Protein AF-A0A026WI91-F1 (afdb_monomer)

Solvent-accessible surface area (backbone atoms only — not comparable to full-atom values): 7519 Å² total; per-residue (Å²): 132,77,56,70,68,56,39,30,53,49,25,54,56,53,57,69,71,46,60,71,70,66,33,63,70,51,66,86,58,87,56,69,36,54,66,56,48,50,52,53,49,43,73,75,72,40,82,88,61,50,41,66,59,48,49,54,50,48,75,68,48,61,49,50,95,90,55,51,71,67,62,41,51,49,52,54,52,52,50,52,52,51,31,54,49,31,38,52,71,68,67,81,41,86,81,58,71,64,57,58,55,49,49,52,54,52,51,51,50,34,51,56,74,29,41,51,67,82,53,39,57,49,52,39,68,78,64,80,107

Organism: Ooceraea biroi (NCBI:txid2015173)

pLDDT: mean 82.82, std 10.54, range [48.12, 93.75]

Radius of gyration: 19.89 Å; Cα contacts (8 Å, |Δi|>4): 76; chains: 1; bounding box: 39×34×55 Å

Secondary structure (DSSP, 8-state):
---HHHHHHHHHHHHHH--THHHHHTTT---SSHHHHHHHHHHHHS----HHHHHHHHHT----TT--HHHHHHHHHHHHHHHHHHHHHTSTTSS-HHHHHHHHHHHHHHHHHTS-HHHHHHHHHHHT-

Mean predicted aligned error: 9.58 Å

Nearest PDB structures (foldseek):
  8rb3-assembly1_A  TM=6.195E-01  e=2.281E-02  Mus musculus
  8uyo-assembly1_1  TM=6.406E-01  e=5.146E-02  Homo sapiens
  4abn-assembly1_A  TM=3.161E-01  e=7.155E+00  Mus musculus

Sequence (129 aa):
MLPNEAESQFTKIVRTRVVGEARRTIQRQDFENIGQLTKYLKQIYGSSKNAYQLQGELGNIYQKGVEDVVTYANRVKVLGKQILEAYRSSGSLQSDPNVKISLEKDMAKCFIRELKPEIEQRIARDLDV

Structure (mmCIF, N/CA/C/O backbone):
data_AF-A0A026WI91-F1
#
_entry.id   AF-A0A026WI91-F1
#
loop_
_atom_site.group_PDB
_atom_site.id
_atom_site.type_symbol
_atom_site.label_atom_id
_atom_site.label_alt_id
_atom_site.label_comp_id
_atom_site.label_asym_id
_atom_site.label_entity_id
_atom_site.label_seq_id
_atom_site.pdbx_PDB_ins_code
_atom_site.Cartn_x
_atom_site.Cartn_y
_atom_site.Cartn_z
_atom_site.occupancy
_atom_site.B_iso_or_equiv
_atom_site.auth_seq_id
_atom_site.auth_comp_id
_atom_site.auth_asym_id
_atom_site.auth_atom_id
_atom_site.pdbx_PDB_model_num
ATOM 1 N N . MET A 1 1 ? -20.804 13.565 10.282 1.00 60.66 1 MET A N 1
ATOM 2 C CA . MET A 1 1 ? -20.240 12.646 11.293 1.00 60.66 1 MET A CA 1
ATOM 3 C C . MET A 1 1 ? -21.366 11.765 11.796 1.00 60.66 1 MET A C 1
ATOM 5 O O . MET A 1 1 ? -22.476 12.272 11.918 1.00 60.66 1 MET A O 1
ATOM 9 N N . LEU A 1 2 ? -21.122 10.468 11.992 1.00 64.69 2 LEU A N 1
ATOM 10 C CA . LEU A 1 2 ? -22.113 9.589 12.618 1.00 64.69 2 LEU A CA 1
ATOM 11 C C . LEU A 1 2 ? -22.218 9.948 14.111 1.00 64.69 2 LEU A C 1
ATOM 13 O O . LEU A 1 2 ? -21.212 10.351 14.691 1.00 64.69 2 LEU A O 1
ATOM 17 N N . PRO A 1 3 ? -23.397 9.828 14.740 1.00 82.31 3 PRO A N 1
ATOM 18 C CA . PRO A 1 3 ? -23.513 9.935 16.192 1.00 82.31 3 PRO A CA 1
ATOM 19 C C . PRO A 1 3 ? -22.591 8.918 16.883 1.00 82.31 3 PRO A C 1
ATOM 21 O O . PRO A 1 3 ? -22.494 7.784 16.413 1.00 82.31 3 PRO A O 1
ATOM 24 N N . ASN A 1 4 ? -21.963 9.289 18.004 1.00 78.19 4 ASN A N 1
ATOM 25 C CA . ASN A 1 4 ? -21.003 8.435 18.730 1.00 78.19 4 ASN A CA 1
ATOM 26 C C . ASN A 1 4 ? -21.559 7.028 19.026 1.00 78.19 4 ASN A C 1
ATOM 28 O O . ASN A 1 4 ? -20.857 6.027 18.900 1.00 78.19 4 ASN A O 1
ATOM 32 N N . GLU A 1 5 ? -22.852 6.947 19.343 1.00 81.19 5 GLU A N 1
ATOM 33 C CA . GLU A 1 5 ? -23.564 5.688 19.571 1.00 81.19 5 GLU A CA 1
ATOM 34 C C . GLU A 1 5 ? -23.562 4.790 18.321 1.00 81.19 5 GLU A C 1
ATOM 36 O O . GLU A 1 5 ? -23.281 3.593 18.393 1.00 81.19 5 GLU A O 1
ATOM 41 N N . ALA A 1 6 ? -23.820 5.373 17.146 1.00 83.81 6 ALA A N 1
ATOM 42 C CA . ALA A 1 6 ? -23.838 4.653 15.876 1.00 83.81 6 ALA A CA 1
ATOM 43 C C . ALA A 1 6 ? -22.434 4.170 15.480 1.00 83.81 6 ALA A C 1
ATOM 45 O O . ALA A 1 6 ? -22.289 3.066 14.956 1.00 83.81 6 ALA A O 1
ATOM 46 N N . GLU A 1 7 ? -21.396 4.958 15.765 1.00 85.69 7 GLU A N 1
ATOM 47 C CA . GLU A 1 7 ? -20.005 4.576 15.503 1.00 85.69 7 GLU A CA 1
ATOM 48 C C . GLU A 1 7 ? -19.536 3.426 16.410 1.00 85.69 7 GLU A C 1
ATOM 50 O O . GLU A 1 7 ? -18.886 2.488 15.936 1.00 85.69 7 GLU A O 1
ATOM 55 N N . SER A 1 8 ? -19.945 3.425 17.680 1.00 84.75 8 SER A N 1
ATOM 56 C CA . SER A 1 8 ? -19.689 2.318 18.610 1.00 84.75 8 SER A CA 1
ATOM 57 C C . SER A 1 8 ? -20.370 1.023 18.154 1.00 84.75 8 SER A C 1
ATOM 59 O O . SER A 1 8 ? -19.735 -0.035 18.077 1.00 84.75 8 SER A O 1
ATOM 61 N N . GLN A 1 9 ? -21.648 1.090 17.762 1.00 86.50 9 GLN A N 1
ATOM 62 C CA . GLN A 1 9 ? -22.375 -0.075 17.242 1.00 86.50 9 GLN A CA 1
ATOM 63 C C . GLN A 1 9 ? -21.756 -0.600 15.943 1.00 86.50 9 GLN A C 1
ATOM 65 O O . GLN A 1 9 ? -21.550 -1.806 15.788 1.00 86.50 9 GLN A O 1
ATOM 70 N N . PHE A 1 10 ? -21.379 0.296 15.032 1.00 87.88 10 PHE A N 1
ATOM 71 C CA . PHE A 1 10 ? -20.680 -0.074 13.806 1.00 87.88 10 PHE A CA 1
ATOM 72 C C . PHE A 1 10 ? -19.343 -0.769 14.098 1.00 87.88 10 PHE A C 1
ATOM 74 O O . PHE A 1 10 ? -19.045 -1.813 13.516 1.00 87.88 10 PHE A O 1
ATOM 81 N N . THR A 1 11 ? -18.574 -0.259 15.060 1.00 88.69 11 THR A N 1
ATOM 82 C CA . THR A 1 11 ? -17.299 -0.855 15.486 1.00 88.69 11 THR A CA 1
ATOM 83 C C . THR A 1 11 ? -17.496 -2.265 16.047 1.00 88.69 11 THR A C 1
ATOM 85 O O . THR A 1 11 ? -16.746 -3.178 15.688 1.00 88.69 11 THR A O 1
ATOM 88 N N . LYS A 1 12 ? -18.548 -2.495 16.847 1.00 88.25 12 LYS A N 1
ATOM 89 C CA . LYS A 1 12 ? -18.920 -3.838 17.333 1.00 88.25 12 LYS A CA 1
ATOM 90 C C . LYS A 1 12 ? -19.248 -4.784 16.180 1.00 88.25 12 LYS A C 1
ATOM 92 O O . LYS A 1 12 ? -18.738 -5.903 16.154 1.00 88.25 12 LYS A O 1
ATOM 97 N N . ILE A 1 13 ? -20.034 -4.340 15.198 1.00 90.12 13 ILE A N 1
ATOM 98 C CA . ILE A 1 13 ? -20.369 -5.149 14.015 1.00 90.12 13 ILE A CA 1
ATOM 99 C C . ILE A 1 13 ? -19.100 -5.510 13.239 1.00 90.12 13 ILE A C 1
ATOM 101 O O . ILE A 1 13 ? -18.885 -6.683 12.931 1.00 90.12 13 ILE A O 1
ATOM 105 N N . VAL A 1 14 ? -18.220 -4.547 12.969 1.00 89.50 14 VAL A N 1
ATOM 106 C CA . VAL A 1 14 ? -16.960 -4.802 12.253 1.00 89.50 14 VAL A CA 1
ATOM 107 C C . VAL A 1 14 ? -16.070 -5.773 13.029 1.00 89.50 14 VAL A C 1
ATOM 109 O O . VAL A 1 14 ? -15.532 -6.707 12.435 1.00 89.50 14 VAL A O 1
ATOM 112 N N . ARG A 1 15 ? -15.991 -5.644 14.359 1.00 88.50 15 ARG A N 1
ATOM 113 C CA . ARG A 1 15 ? -15.263 -6.583 15.229 1.00 88.50 15 ARG A CA 1
ATOM 114 C C . ARG A 1 15 ? -15.739 -8.027 15.045 1.00 88.50 15 ARG A C 1
ATOM 116 O O . ARG A 1 15 ? -14.906 -8.928 15.005 1.00 88.50 15 ARG A O 1
ATOM 123 N N . THR A 1 16 ? -17.044 -8.263 14.873 1.00 89.69 16 THR A N 1
ATOM 124 C CA . THR A 1 16 ? -17.569 -9.626 14.630 1.00 89.69 16 THR A CA 1
ATOM 125 C C . THR A 1 16 ? -17.155 -10.219 13.283 1.00 89.69 16 THR A C 1
ATOM 127 O O . THR A 1 16 ? -17.127 -11.442 13.143 1.00 89.69 16 THR A O 1
ATOM 130 N N . ARG A 1 17 ? -16.814 -9.378 12.298 1.00 91.44 17 ARG A N 1
ATOM 131 C CA . ARG A 1 17 ? -16.359 -9.808 10.967 1.00 91.44 17 ARG A CA 1
ATOM 132 C C . ARG A 1 17 ? -14.872 -10.153 10.927 1.00 91.44 17 ARG A C 1
ATOM 134 O O . ARG A 1 17 ? -14.439 -10.802 9.980 1.00 91.44 17 ARG A O 1
ATOM 141 N N . VAL A 1 18 ? -14.100 -9.763 11.941 1.00 89.31 18 VAL A N 1
ATOM 142 C CA . VAL A 1 18 ? -12.698 -10.171 12.071 1.00 89.31 18 VAL A CA 1
ATOM 143 C C . VAL A 1 18 ? -12.641 -11.638 12.499 1.00 89.31 18 VAL A C 1
ATOM 145 O O . VAL A 1 18 ? -13.296 -12.057 13.455 1.00 89.31 18 VAL A O 1
ATOM 148 N N . VAL A 1 19 ? -11.841 -12.432 11.790 1.00 90.50 19 VAL A N 1
ATOM 149 C CA . VAL A 1 19 ? -11.708 -13.882 11.991 1.00 90.50 19 VAL A CA 1
ATOM 150 C C . VAL A 1 19 ? -10.241 -14.287 12.168 1.00 90.50 19 VAL A C 1
ATOM 152 O O . VAL A 1 19 ? -9.331 -13.488 11.952 1.00 90.50 19 VAL A O 1
ATOM 155 N N . GLY A 1 20 ? -10.005 -15.534 12.586 1.00 90.88 20 GLY A N 1
ATOM 156 C CA . GLY A 1 20 ? -8.657 -16.096 12.724 1.00 90.88 20 GLY A CA 1
ATOM 157 C C . GLY A 1 20 ? -7.847 -15.503 13.883 1.00 90.88 20 GLY A C 1
ATOM 158 O O . GLY A 1 20 ? -8.403 -15.140 14.920 1.00 90.88 20 GLY A O 1
ATOM 159 N N . GLU A 1 21 ? -6.525 -15.420 13.708 1.00 88.38 21 GLU A N 1
ATOM 160 C CA . GLU A 1 21 ? -5.593 -14.888 14.718 1.00 88.38 21 GLU A CA 1
ATOM 161 C C . GLU A 1 21 ? -5.903 -13.433 15.086 1.00 88.38 21 GLU A C 1
ATOM 163 O O . GLU A 1 21 ? -5.896 -13.077 16.263 1.00 88.38 21 GLU A O 1
ATOM 168 N N . ALA A 1 22 ? -6.288 -12.611 14.104 1.00 89.00 22 ALA A N 1
ATOM 169 C CA . ALA A 1 22 ? -6.653 -11.216 14.341 1.00 89.00 22 ALA A CA 1
ATOM 170 C C . ALA A 1 22 ? -7.821 -11.085 15.331 1.00 89.00 22 ALA A C 1
ATOM 172 O O . ALA A 1 22 ? -7.814 -10.184 16.168 1.00 89.00 22 ALA A O 1
ATOM 173 N N . ARG A 1 23 ? -8.788 -12.018 15.303 1.00 89.31 23 ARG A N 1
ATOM 174 C CA . ARG A 1 23 ? -9.905 -12.046 16.261 1.00 89.31 23 ARG A CA 1
ATOM 175 C C . ARG A 1 23 ? -9.425 -12.307 17.686 1.00 89.31 23 ARG A C 1
ATOM 177 O O . ARG A 1 23 ? -9.927 -11.666 18.606 1.00 89.31 23 ARG A O 1
ATOM 184 N N . ARG A 1 24 ? -8.473 -13.228 17.872 1.00 89.50 24 ARG A N 1
ATOM 185 C CA . ARG A 1 24 ? -7.927 -13.564 19.199 1.00 89.50 24 ARG A CA 1
ATOM 186 C C . ARG A 1 24 ? -7.190 -12.371 19.796 1.00 89.50 24 ARG A C 1
ATOM 188 O O . ARG A 1 24 ? -7.396 -12.046 20.962 1.00 89.50 24 ARG A O 1
ATOM 195 N N . THR A 1 25 ? -6.411 -11.674 18.973 1.00 88.00 25 THR A N 1
ATOM 196 C CA . THR A 1 25 ? -5.646 -10.485 19.369 1.00 88.00 25 THR A CA 1
ATOM 197 C C . THR A 1 25 ? -6.544 -9.346 19.856 1.00 88.00 25 THR A C 1
ATOM 199 O O . THR A 1 25 ? -6.256 -8.726 20.875 1.00 88.00 25 THR A O 1
ATOM 202 N N . ILE A 1 26 ? -7.677 -9.101 19.189 1.00 90.88 26 ILE A N 1
ATOM 203 C CA . ILE A 1 26 ? -8.610 -8.021 19.560 1.00 90.88 26 ILE A CA 1
ATOM 204 C C . ILE A 1 26 ? -9.644 -8.428 20.625 1.00 90.88 26 ILE A C 1
ATOM 206 O O . ILE A 1 26 ? -10.489 -7.622 21.009 1.00 90.88 26 ILE A O 1
ATOM 210 N N . GLN A 1 27 ? -9.652 -9.680 21.094 1.00 86.50 27 GLN A N 1
ATOM 211 C CA . GLN A 1 27 ? -10.709 -10.189 21.979 1.00 86.50 27 GLN A CA 1
ATOM 212 C C . GLN A 1 27 ? -10.657 -9.585 23.390 1.00 86.50 27 GLN A C 1
ATOM 214 O O . GLN A 1 27 ? -11.694 -9.440 24.028 1.00 86.50 27 GLN A O 1
ATOM 219 N N . ARG A 1 28 ? -9.464 -9.203 23.858 1.00 85.38 28 ARG A N 1
ATOM 220 C CA . ARG A 1 28 ? -9.236 -8.636 25.200 1.00 85.38 28 ARG A CA 1
ATOM 221 C C . ARG A 1 28 ? -9.168 -7.108 25.228 1.00 85.38 28 ARG A C 1
ATOM 223 O O . ARG A 1 28 ? -8.852 -6.545 26.267 1.00 85.38 28 ARG A O 1
ATOM 230 N N . GLN A 1 29 ? -9.406 -6.457 24.094 1.00 85.62 29 GLN A N 1
ATOM 231 C CA . GLN A 1 29 ? -9.400 -5.004 23.988 1.00 85.62 29 GLN A CA 1
ATOM 232 C C . GLN A 1 29 ? -10.765 -4.482 23.563 1.00 85.62 29 GLN A C 1
ATOM 234 O O . GLN A 1 29 ? -11.467 -5.118 22.768 1.00 85.62 29 GLN A O 1
ATOM 239 N N . ASP A 1 30 ? -11.092 -3.303 24.075 1.00 85.75 30 ASP A N 1
ATOM 240 C CA . ASP A 1 30 ? -12.272 -2.550 23.692 1.00 85.75 30 ASP A CA 1
ATOM 241 C C . ASP A 1 30 ? -11.874 -1.390 22.783 1.00 85.75 30 ASP A C 1
ATOM 243 O O . ASP A 1 30 ? -10.848 -0.739 22.976 1.00 85.75 30 ASP A O 1
ATOM 247 N N . PHE A 1 31 ? -12.689 -1.174 21.755 1.00 87.38 31 PHE A N 1
ATOM 248 C CA . PHE A 1 31 ? -12.494 -0.134 20.753 1.00 87.38 31 PHE A CA 1
ATOM 249 C C . PHE A 1 31 ? -13.790 0.665 20.664 1.00 87.38 31 PHE A C 1
ATOM 251 O O . PHE A 1 31 ? -14.841 0.102 20.350 1.00 87.38 31 PHE A O 1
ATOM 258 N N . GLU A 1 32 ? -13.717 1.962 20.945 1.00 85.38 32 GLU A N 1
ATOM 259 C CA . GLU A 1 32 ? -14.871 2.869 20.930 1.00 85.38 32 GLU A CA 1
ATOM 260 C C . GLU A 1 32 ? -15.242 3.288 19.506 1.00 85.38 32 GLU A C 1
ATOM 262 O O . GLU A 1 32 ? -16.408 3.531 19.206 1.00 85.38 32 GLU A O 1
ATOM 267 N N . ASN A 1 33 ? -14.246 3.341 18.619 1.00 88.44 33 ASN A N 1
ATOM 268 C CA . ASN A 1 33 ? -14.423 3.681 17.215 1.00 88.44 33 ASN A CA 1
ATOM 269 C C . ASN A 1 33 ? -13.571 2.804 16.291 1.00 88.44 33 ASN A C 1
ATOM 271 O O . ASN A 1 33 ? -12.588 2.166 16.689 1.00 88.44 33 ASN A O 1
ATOM 275 N N . ILE A 1 34 ? -13.929 2.815 15.008 1.00 87.94 34 ILE A N 1
ATOM 276 C CA . ILE A 1 34 ? -13.255 2.004 13.995 1.00 87.94 34 ILE A CA 1
ATOM 277 C C . ILE A 1 34 ? -11.823 2.473 13.726 1.00 87.94 34 ILE A C 1
ATOM 279 O O . ILE A 1 34 ? -10.975 1.674 13.321 1.00 87.94 34 ILE A O 1
ATOM 283 N N . GLY A 1 35 ? -11.531 3.750 13.978 1.00 87.31 35 GLY A N 1
ATOM 284 C CA . GLY A 1 35 ? -10.190 4.313 13.868 1.00 87.31 35 GLY A CA 1
ATOM 285 C C . GLY A 1 35 ? -9.213 3.651 14.839 1.00 87.31 35 GLY A C 1
ATOM 286 O O . GLY A 1 35 ? -8.128 3.243 14.425 1.00 87.31 35 GLY A O 1
ATOM 287 N N . GLN A 1 36 ? -9.618 3.469 16.099 1.00 88.62 36 GLN A N 1
ATOM 288 C CA . GLN A 1 36 ? -8.838 2.770 17.125 1.00 88.62 36 GLN A CA 1
ATOM 289 C C . GLN A 1 36 ? -8.587 1.310 16.730 1.00 88.62 36 GLN A C 1
ATOM 291 O O . GLN A 1 36 ? -7.436 0.873 16.729 1.00 88.62 36 GLN A O 1
ATOM 296 N N . LEU A 1 37 ? -9.633 0.585 16.310 1.00 88.88 37 LEU A N 1
ATOM 297 C CA . LEU A 1 37 ? -9.508 -0.803 15.848 1.00 88.88 37 LEU A CA 1
ATOM 298 C C . LEU A 1 37 ? -8.549 -0.919 14.653 1.00 88.88 37 LEU A C 1
ATOM 300 O O . LEU A 1 37 ? -7.660 -1.770 14.633 1.00 88.88 37 LEU A O 1
ATOM 304 N N . THR A 1 38 ? -8.697 -0.033 13.667 1.00 88.50 38 THR A N 1
ATOM 305 C CA . THR A 1 38 ? -7.851 -0.010 12.465 1.00 88.50 38 THR A CA 1
ATOM 306 C C . THR A 1 38 ? -6.398 0.287 12.818 1.00 88.50 38 THR A C 1
ATOM 308 O O . THR A 1 38 ? -5.495 -0.388 12.326 1.00 88.50 38 THR A O 1
ATOM 311 N N . LYS A 1 39 ? -6.157 1.279 13.682 1.00 86.25 39 LYS A N 1
ATOM 312 C CA . LYS A 1 39 ? -4.812 1.648 14.137 1.00 86.25 39 LYS A CA 1
ATOM 313 C C . LYS A 1 39 ? -4.143 0.488 14.874 1.00 86.25 39 LYS A C 1
ATOM 315 O O . LYS A 1 39 ? -2.990 0.181 14.587 1.00 86.25 39 LYS A O 1
ATOM 320 N N . TYR A 1 40 ? -4.873 -0.180 15.764 1.00 88.00 40 TYR A N 1
ATOM 321 C CA . TYR A 1 40 ? -4.360 -1.314 16.529 1.00 88.00 40 TYR A CA 1
ATOM 322 C C . TYR A 1 40 ? -3.988 -2.501 15.632 1.00 88.00 40 TYR A C 1
ATOM 324 O O . TYR A 1 40 ? -2.879 -3.026 15.717 1.00 88.00 40 TYR A O 1
ATOM 332 N N . LEU A 1 41 ? -4.866 -2.877 14.696 1.00 88.00 41 LEU A N 1
ATOM 333 C CA . LEU A 1 41 ? -4.572 -3.950 13.743 1.00 88.00 41 LEU A CA 1
ATOM 334 C C . LEU A 1 41 ? -3.377 -3.613 12.843 1.00 88.00 41 LEU A C 1
ATOM 336 O O . LEU A 1 41 ? -2.552 -4.486 12.587 1.00 88.00 41 LEU A O 1
ATOM 340 N N . LYS A 1 42 ? -3.236 -2.357 12.405 1.00 84.56 42 LYS A N 1
ATOM 341 C CA . LYS A 1 42 ? -2.065 -1.905 11.637 1.00 84.56 42 LYS A CA 1
ATOM 342 C C . LYS A 1 42 ? -0.773 -1.926 12.446 1.00 84.56 42 LYS A C 1
ATOM 344 O O . LYS A 1 42 ? 0.277 -2.180 11.876 1.00 84.56 42 LYS A O 1
ATOM 349 N N . GLN A 1 43 ? -0.821 -1.691 13.751 1.00 82.56 43 GLN A N 1
ATOM 350 C CA . GLN A 1 43 ? 0.375 -1.775 14.588 1.00 82.56 43 GLN A CA 1
ATOM 351 C C . GLN A 1 43 ? 0.893 -3.216 14.711 1.00 82.56 43 GLN A C 1
ATOM 353 O O . GLN A 1 43 ? 2.098 -3.427 14.781 1.00 82.56 43 GLN A O 1
ATOM 358 N N . ILE A 1 44 ? -0.010 -4.198 14.738 1.00 84.69 44 ILE A N 1
ATOM 359 C CA . ILE A 1 44 ? 0.345 -5.610 14.947 1.00 84.69 44 ILE A CA 1
ATOM 360 C C . ILE A 1 44 ? 0.629 -6.327 13.626 1.00 84.69 44 ILE A C 1
ATOM 362 O O . ILE A 1 44 ? 1.562 -7.119 13.542 1.00 84.69 44 ILE A O 1
ATOM 366 N N . TYR A 1 45 ? -0.183 -6.059 12.603 1.00 84.69 45 TYR A N 1
ATOM 367 C CA . TYR A 1 45 ? -0.155 -6.763 11.318 1.00 84.69 45 TYR A CA 1
ATOM 368 C C . TYR A 1 45 ? 0.259 -5.878 10.139 1.00 84.69 45 TYR A C 1
ATOM 370 O O . TYR A 1 45 ? 0.343 -6.363 9.011 1.00 84.69 45 TYR A O 1
ATOM 378 N N . GLY A 1 46 ? 0.461 -4.578 10.357 1.00 76.12 46 GLY A N 1
ATOM 379 C CA . GLY A 1 46 ? 0.949 -3.681 9.316 1.00 76.12 46 GLY A CA 1
ATOM 380 C C . GLY A 1 46 ? 2.393 -3.987 8.935 1.00 76.12 46 GLY A C 1
ATOM 381 O O . GLY A 1 46 ? 3.089 -4.771 9.578 1.00 76.12 46 GLY A O 1
ATOM 382 N N . SER A 1 47 ? 2.845 -3.353 7.856 1.00 71.31 47 SER A N 1
ATOM 383 C CA . SER A 1 47 ? 4.231 -3.485 7.415 1.00 71.31 47 SER A CA 1
ATOM 384 C C . SER A 1 47 ? 5.176 -3.019 8.525 1.00 71.31 47 SER A C 1
ATOM 386 O O . SER A 1 47 ? 5.102 -1.871 8.955 1.00 71.31 47 SER A O 1
ATOM 388 N N . SER A 1 48 ? 6.089 -3.890 8.957 1.00 72.75 48 SER A N 1
ATOM 389 C CA . SER A 1 48 ? 7.178 -3.530 9.876 1.00 72.75 48 SER A CA 1
ATOM 390 C C . SER A 1 48 ? 8.254 -2.669 9.207 1.00 72.75 48 SER A C 1
ATOM 392 O O . SER A 1 48 ? 9.146 -2.156 9.883 1.00 72.75 48 SER A O 1
ATOM 394 N N . LYS A 1 49 ? 8.190 -2.523 7.877 1.00 81.94 49 LYS A N 1
ATOM 395 C CA . LYS A 1 49 ? 9.185 -1.793 7.098 1.00 81.94 49 LYS A CA 1
ATOM 396 C C . LYS A 1 49 ? 9.012 -0.291 7.266 1.00 81.94 49 LYS A C 1
ATOM 398 O O . LYS A 1 49 ? 7.908 0.238 7.124 1.00 81.94 49 LYS A O 1
ATOM 403 N N . ASN A 1 50 ? 10.120 0.401 7.505 1.00 83.38 50 ASN A N 1
ATOM 404 C CA . ASN A 1 50 ? 10.139 1.860 7.526 1.00 83.38 50 ASN A CA 1
ATOM 405 C C . ASN A 1 50 ? 10.145 2.443 6.097 1.00 83.38 50 ASN A C 1
ATOM 407 O O . ASN A 1 50 ? 10.353 1.730 5.113 1.00 83.38 50 ASN A O 1
ATOM 411 N N . ALA A 1 51 ? 9.922 3.756 5.980 1.00 83.69 51 ALA A N 1
ATOM 412 C CA . ALA A 1 51 ? 9.845 4.434 4.685 1.00 83.69 51 ALA A CA 1
ATOM 413 C C . ALA A 1 51 ? 11.113 4.238 3.829 1.00 83.69 51 ALA A C 1
ATOM 415 O O . ALA A 1 51 ? 10.998 4.000 2.631 1.00 83.69 51 ALA A O 1
ATOM 416 N N . TYR A 1 52 ? 12.303 4.249 4.440 1.00 85.88 52 TYR A N 1
ATOM 417 C CA . TYR A 1 52 ? 13.577 4.078 3.734 1.00 85.88 52 TYR A CA 1
ATOM 418 C C . TYR A 1 52 ? 13.754 2.670 3.157 1.00 85.88 52 TYR A C 1
ATOM 420 O O . TYR A 1 52 ? 14.206 2.518 2.025 1.00 85.88 52 TYR A O 1
ATOM 428 N N . GLN A 1 53 ? 13.358 1.631 3.898 1.00 87.88 53 GLN A N 1
ATOM 429 C CA . GLN A 1 53 ? 13.376 0.250 3.403 1.00 87.88 53 GLN A CA 1
ATOM 430 C C . GLN A 1 53 ? 12.441 0.088 2.201 1.00 87.88 53 GLN A C 1
ATOM 432 O O . GLN A 1 53 ? 12.822 -0.501 1.192 1.00 87.88 53 GLN A O 1
ATOM 437 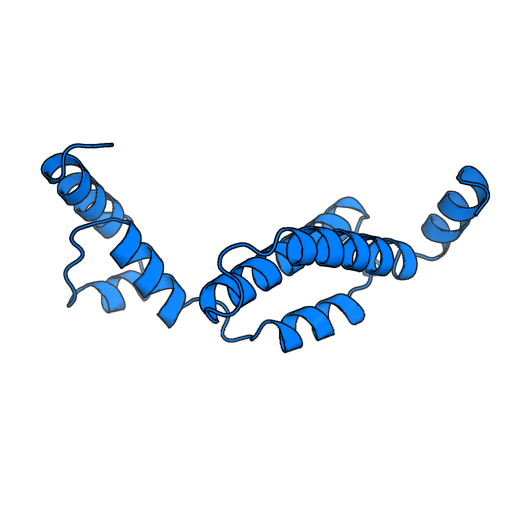N N . LEU A 1 54 ? 11.244 0.673 2.280 1.00 90.25 54 LEU A N 1
ATOM 438 C CA . LEU A 1 54 ? 10.282 0.655 1.181 1.00 90.25 54 LEU A CA 1
ATOM 439 C C . LEU A 1 54 ? 10.772 1.465 -0.033 1.00 90.25 54 LEU A C 1
ATOM 441 O O . LEU A 1 54 ? 10.547 1.054 -1.166 1.00 90.25 54 LEU A O 1
ATOM 445 N N . GLN A 1 55 ? 11.486 2.574 0.171 1.00 87.75 55 GLN A N 1
ATOM 446 C CA . GLN A 1 55 ? 12.144 3.313 -0.915 1.00 87.75 55 GLN A CA 1
ATOM 447 C C . GLN A 1 55 ? 13.281 2.514 -1.562 1.00 87.75 55 GLN A C 1
ATOM 449 O O . GLN A 1 55 ? 13.417 2.531 -2.783 1.00 87.75 55 GLN A O 1
ATOM 454 N N . GLY A 1 56 ? 14.063 1.768 -0.778 1.00 89.25 56 GLY A N 1
ATOM 455 C CA . GLY A 1 56 ? 15.068 0.847 -1.314 1.00 89.25 56 GLY A CA 1
ATOM 456 C C . GLY A 1 56 ? 14.445 -0.252 -2.180 1.00 89.25 56 GLY A C 1
ATOM 457 O O . GLY A 1 56 ? 14.970 -0.585 -3.240 1.00 89.25 56 GLY A O 1
ATOM 458 N N . GLU A 1 57 ? 13.283 -0.773 -1.781 1.00 90.62 57 GLU A N 1
ATOM 459 C CA . GLU A 1 57 ? 12.509 -1.710 -2.605 1.00 90.62 57 GLU A CA 1
ATOM 460 C C . GLU A 1 57 ? 11.974 -1.067 -3.883 1.00 90.62 57 GLU A C 1
ATOM 462 O O . GLU A 1 57 ? 11.954 -1.729 -4.918 1.00 90.62 57 GLU A O 1
ATOM 467 N N . LEU A 1 58 ? 11.597 0.216 -3.839 1.00 90.69 58 LEU A N 1
ATOM 468 C CA . LEU A 1 58 ? 11.173 0.963 -5.025 1.00 90.69 58 LEU A CA 1
ATOM 469 C C . LEU A 1 58 ? 12.321 1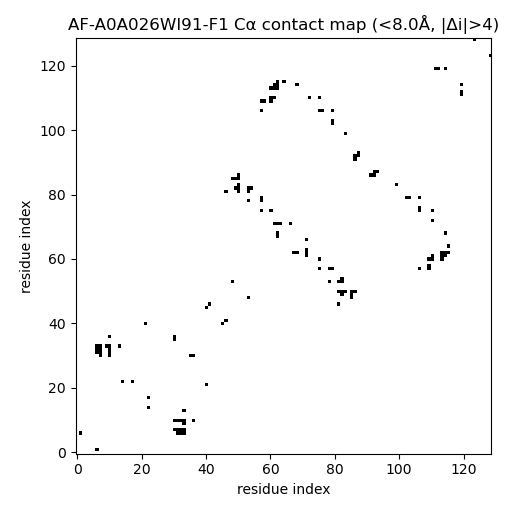.081 -6.025 1.00 90.69 58 LEU A C 1
ATOM 471 O O . LEU A 1 58 ? 12.113 0.886 -7.216 1.00 90.69 58 LEU A O 1
ATOM 475 N N . GLY A 1 59 ? 13.535 1.345 -5.541 1.00 88.94 59 GLY A N 1
ATOM 476 C CA . GLY A 1 59 ? 14.724 1.450 -6.386 1.00 88.94 59 GLY A CA 1
ATOM 477 C C . GLY A 1 59 ? 15.126 0.141 -7.070 1.00 88.94 59 GLY A C 1
ATOM 478 O O . GLY A 1 59 ? 15.792 0.194 -8.099 1.00 88.94 59 GLY A O 1
ATOM 479 N N . ASN A 1 60 ? 14.699 -1.003 -6.526 1.00 89.75 60 ASN A N 1
ATOM 480 C CA . ASN A 1 60 ? 15.004 -2.346 -7.028 1.00 89.75 60 ASN A CA 1
ATOM 481 C C . ASN A 1 60 ? 13.805 -3.017 -7.727 1.00 89.75 60 ASN A C 1
ATOM 483 O O . ASN A 1 60 ? 13.829 -4.227 -7.974 1.00 89.75 60 ASN A O 1
ATOM 487 N N . ILE A 1 61 ? 12.717 -2.283 -7.986 1.00 90.25 61 ILE A N 1
ATOM 488 C CA . ILE A 1 61 ? 11.496 -2.862 -8.547 1.00 90.25 61 ILE A CA 1
ATOM 489 C C . ILE A 1 61 ? 11.567 -2.929 -10.075 1.00 90.25 61 ILE A C 1
ATOM 491 O O . ILE A 1 61 ? 11.550 -1.912 -10.751 1.00 90.25 61 ILE A O 1
ATOM 495 N N . TYR A 1 62 ? 11.538 -4.135 -10.633 1.00 90.12 62 TYR A N 1
ATOM 496 C CA . TYR A 1 62 ? 11.525 -4.343 -12.083 1.00 90.12 62 TYR A CA 1
ATOM 497 C C . TYR A 1 62 ? 10.360 -5.215 -12.542 1.00 90.12 62 TYR A C 1
ATOM 499 O O . TYR A 1 62 ? 9.773 -5.978 -11.751 1.00 90.12 62 TYR A O 1
ATOM 507 N N . GLN A 1 63 ? 10.021 -5.085 -13.826 1.00 90.75 63 GLN A N 1
ATOM 508 C CA . GLN A 1 63 ? 9.023 -5.924 -14.472 1.00 90.75 63 GLN A CA 1
ATOM 509 C C . GLN A 1 63 ? 9.574 -7.343 -14.631 1.00 90.75 63 GLN A C 1
ATOM 511 O O . GLN A 1 63 ? 10.578 -7.578 -15.303 1.00 90.75 63 GLN A O 1
ATOM 516 N N . LYS A 1 64 ? 8.905 -8.329 -14.034 1.00 90.12 64 LYS A N 1
ATOM 517 C CA . LYS A 1 64 ? 9.344 -9.730 -14.131 1.00 90.12 64 LYS A CA 1
ATOM 518 C C . LYS A 1 64 ? 9.124 -10.285 -15.545 1.00 90.12 64 LYS A C 1
ATOM 520 O O . LYS A 1 64 ? 8.229 -9.854 -16.271 1.00 90.12 64 LYS A O 1
ATOM 525 N N . GLY A 1 65 ? 9.886 -11.318 -15.916 1.00 85.56 65 GLY A N 1
ATOM 526 C CA . GLY A 1 65 ? 9.877 -11.892 -17.273 1.00 85.56 65 GLY A CA 1
ATOM 527 C C . GLY A 1 65 ? 8.494 -12.299 -17.802 1.00 85.56 65 GLY A C 1
ATOM 528 O O . GLY A 1 65 ? 8.168 -12.006 -18.948 1.00 85.56 65 GLY A O 1
ATOM 529 N N . VAL A 1 66 ? 7.638 -12.883 -16.961 1.00 88.25 66 VAL A N 1
ATOM 530 C CA . VAL A 1 66 ? 6.263 -13.297 -17.328 1.00 88.25 66 VAL A CA 1
ATOM 531 C C . VAL A 1 66 ? 5.182 -12.300 -16.900 1.00 88.25 66 VAL A C 1
ATOM 533 O O . VAL A 1 66 ? 3.999 -12.534 -17.112 1.00 88.25 66 VAL A O 1
ATOM 536 N N . GLU A 1 67 ? 5.571 -11.193 -16.273 1.0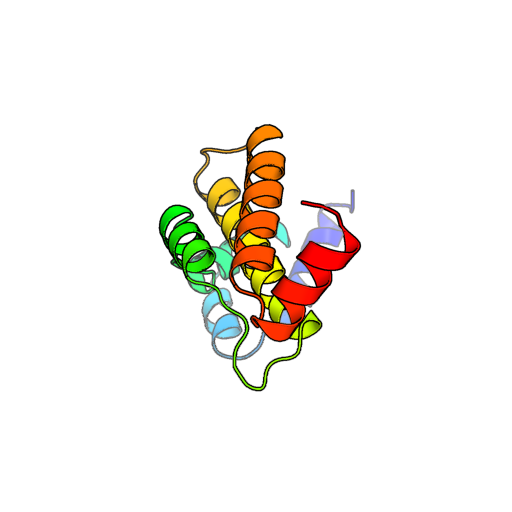0 90.00 67 GLU A N 1
ATOM 537 C CA . GLU A 1 67 ? 4.642 -10.198 -15.747 1.00 90.00 67 GLU A CA 1
ATOM 538 C C . GLU A 1 67 ? 4.245 -9.205 -16.840 1.00 90.00 67 GLU A C 1
ATOM 540 O O . GLU A 1 67 ? 5.085 -8.754 -17.633 1.00 90.00 67 GLU A O 1
ATOM 545 N N . ASP A 1 68 ? 2.959 -8.870 -16.890 1.00 90.56 68 ASP A N 1
ATOM 546 C CA . ASP A 1 68 ? 2.430 -7.814 -17.742 1.00 90.56 68 ASP A CA 1
ATOM 547 C C . ASP A 1 68 ? 2.652 -6.425 -17.114 1.00 90.56 68 ASP A C 1
ATOM 549 O O . ASP A 1 68 ? 2.876 -6.273 -15.911 1.00 90.56 68 ASP A O 1
ATOM 553 N N . VAL A 1 69 ? 2.583 -5.388 -17.946 1.00 89.12 69 VAL A N 1
ATOM 554 C CA . VAL A 1 69 ? 2.866 -4.005 -17.532 1.00 89.12 69 VAL A CA 1
ATOM 555 C C . VAL A 1 69 ? 1.873 -3.504 -16.481 1.00 89.12 69 VAL A C 1
ATOM 557 O O . VAL A 1 69 ? 2.252 -2.739 -15.596 1.00 89.12 69 VAL A O 1
ATOM 560 N N . VAL A 1 70 ? 0.612 -3.940 -16.538 1.00 91.38 70 VAL A N 1
ATOM 561 C CA . VAL A 1 70 ? -0.433 -3.496 -15.605 1.00 91.38 70 VAL A CA 1
ATOM 562 C C . VAL A 1 70 ? -0.187 -4.096 -14.223 1.00 91.38 70 VAL A C 1
ATOM 564 O O . VAL A 1 70 ? -0.253 -3.384 -13.219 1.00 91.38 70 VAL A O 1
ATOM 567 N N . THR A 1 71 ? 0.163 -5.378 -14.151 1.00 92.88 71 THR A N 1
ATOM 568 C CA . THR A 1 71 ? 0.549 -6.046 -12.902 1.00 92.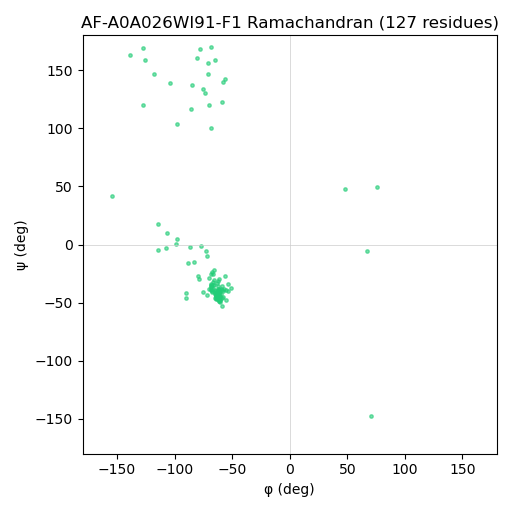88 71 THR A CA 1
ATOM 569 C C . THR A 1 71 ? 1.806 -5.418 -12.303 1.00 92.88 71 THR A C 1
ATOM 571 O O . THR A 1 71 ? 1.838 -5.138 -11.099 1.00 92.88 71 THR A O 1
ATOM 574 N N . TYR A 1 72 ? 2.800 -5.094 -13.132 1.00 92.94 72 TYR A N 1
ATOM 575 C CA . TYR A 1 72 ? 3.987 -4.367 -12.686 1.00 92.94 72 TYR A CA 1
ATOM 576 C C . TYR A 1 72 ? 3.642 -2.968 -12.137 1.00 92.94 72 TYR A C 1
ATOM 578 O O . TYR A 1 72 ? 4.006 -2.640 -11.004 1.00 92.94 72 TYR A O 1
ATOM 586 N N . ALA A 1 73 ? 2.841 -2.180 -12.862 1.00 91.44 73 ALA A N 1
ATOM 587 C CA . ALA A 1 73 ? 2.376 -0.864 -12.416 1.00 91.44 73 ALA A CA 1
ATOM 588 C C . ALA A 1 73 ? 1.585 -0.943 -11.098 1.00 91.44 73 ALA A C 1
ATOM 590 O O . ALA A 1 73 ? 1.746 -0.104 -10.206 1.00 91.44 73 ALA A O 1
ATOM 591 N N . ASN A 1 74 ? 0.760 -1.981 -10.933 1.00 93.25 74 ASN A N 1
ATOM 592 C CA . ASN A 1 74 ? 0.016 -2.220 -9.700 1.00 93.25 74 ASN A CA 1
ATOM 593 C C . ASN A 1 74 ? 0.948 -2.480 -8.513 1.00 93.25 74 ASN A C 1
ATOM 595 O O . ASN A 1 74 ? 0.710 -1.931 -7.435 1.00 93.25 74 ASN A O 1
ATOM 599 N N . ARG A 1 75 ? 2.031 -3.246 -8.691 1.00 93.75 75 ARG A N 1
ATOM 600 C CA . ARG A 1 75 ? 3.034 -3.454 -7.632 1.00 93.75 75 ARG A CA 1
ATOM 601 C C . ARG A 1 75 ? 3.730 -2.156 -7.242 1.00 93.75 75 ARG A C 1
ATOM 603 O O . ARG A 1 75 ? 3.820 -1.865 -6.051 1.00 93.75 75 ARG A O 1
ATOM 610 N N . VAL A 1 76 ? 4.153 -1.357 -8.220 1.00 93.00 76 VAL A N 1
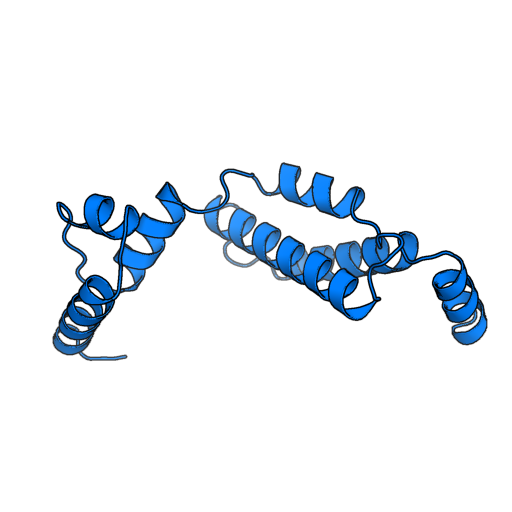ATOM 611 C CA . VAL A 1 76 ? 4.775 -0.041 -7.982 1.00 93.00 76 VAL A CA 1
ATOM 612 C C . VAL A 1 76 ? 3.811 0.854 -7.197 1.00 93.00 76 VAL A C 1
ATOM 614 O O . VAL A 1 76 ? 4.179 1.440 -6.179 1.00 93.00 76 VAL A O 1
ATOM 617 N N . LYS A 1 77 ? 2.531 0.883 -7.589 1.00 92.81 77 LYS A N 1
ATOM 618 C CA . LYS A 1 77 ? 1.472 1.639 -6.902 1.00 92.81 77 LYS A CA 1
ATOM 619 C C . LYS A 1 77 ? 1.219 1.162 -5.471 1.00 92.81 77 LYS A C 1
ATOM 621 O O . LYS A 1 77 ? 0.997 1.991 -4.588 1.00 92.81 77 LYS A O 1
ATOM 626 N N . VAL A 1 78 ? 1.220 -0.149 -5.228 1.00 92.31 78 VAL A N 1
ATOM 627 C CA . VAL A 1 78 ? 1.087 -0.720 -3.877 1.00 92.31 78 VAL A CA 1
ATOM 628 C C . VAL A 1 78 ? 2.258 -0.283 -3.002 1.00 92.31 78 VAL A C 1
ATOM 630 O O . VAL A 1 78 ? 2.034 0.175 -1.882 1.00 92.31 78 VAL A O 1
ATOM 633 N N . LEU A 1 79 ? 3.478 -0.342 -3.530 1.00 91.56 79 LEU A N 1
ATOM 634 C CA . LEU A 1 79 ? 4.677 0.066 -2.809 1.00 91.56 79 LEU A CA 1
ATOM 635 C C . LEU A 1 79 ? 4.659 1.567 -2.471 1.00 91.56 79 LEU A C 1
ATOM 637 O O . LEU A 1 79 ? 4.882 1.950 -1.325 1.00 91.56 79 LEU A O 1
ATOM 641 N N . GLY A 1 80 ? 4.268 2.420 -3.422 1.00 90.81 80 GLY A N 1
ATOM 642 C CA . GLY A 1 80 ? 4.082 3.856 -3.186 1.00 90.81 80 GLY A CA 1
ATOM 643 C C . GLY A 1 80 ? 3.068 4.164 -2.080 1.00 90.81 80 GLY A C 1
ATOM 644 O O . GLY A 1 80 ? 3.299 5.028 -1.233 1.00 90.81 80 GLY A O 1
ATOM 645 N N . LYS A 1 81 ? 1.958 3.414 -2.016 1.00 90.06 81 LYS A N 1
ATOM 646 C CA . LYS A 1 81 ? 0.983 3.544 -0.918 1.00 90.06 81 LYS A CA 1
ATOM 647 C C . LYS A 1 81 ? 1.589 3.179 0.436 1.00 90.06 81 LYS A C 1
ATOM 649 O O . LYS A 1 81 ? 1.330 3.889 1.405 1.00 90.06 81 LYS A O 1
ATOM 654 N N . GLN A 1 82 ? 2.390 2.116 0.498 1.00 88.75 82 GLN A N 1
ATOM 655 C CA . GLN A 1 82 ? 3.072 1.704 1.728 1.00 88.75 82 GLN A CA 1
ATOM 656 C C . 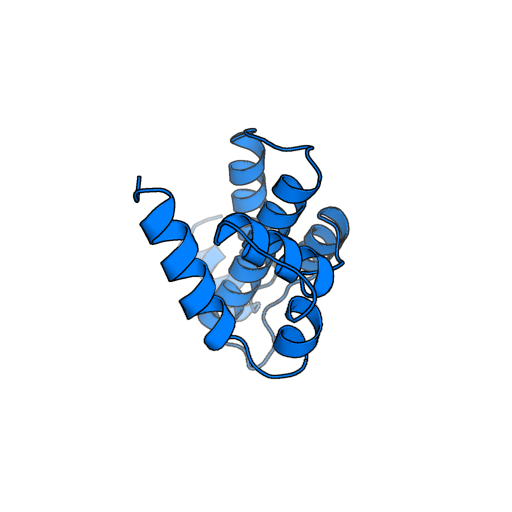GLN A 1 82 ? 4.084 2.760 2.188 1.00 88.75 82 GLN A C 1
ATOM 658 O O . GLN A 1 82 ? 4.130 3.070 3.375 1.00 88.75 82 GLN A O 1
ATOM 663 N N . ILE A 1 83 ? 4.831 3.372 1.261 1.00 88.69 83 ILE A N 1
ATOM 664 C CA . ILE A 1 83 ? 5.766 4.467 1.568 1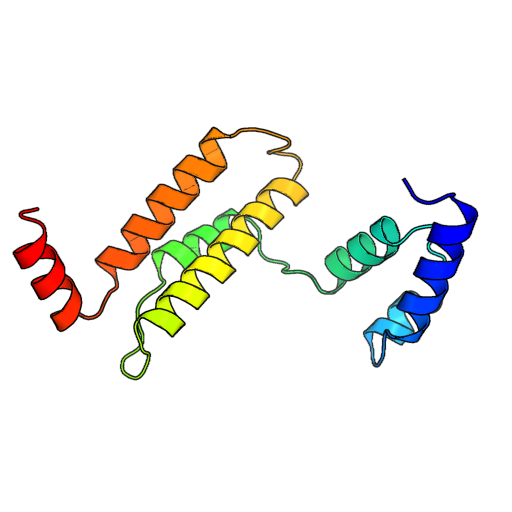.00 88.69 83 ILE A CA 1
ATOM 665 C C . ILE A 1 83 ? 5.014 5.665 2.166 1.00 88.69 83 ILE A C 1
ATOM 667 O O . ILE A 1 83 ? 5.396 6.176 3.219 1.00 88.69 83 ILE A O 1
ATOM 671 N N . LEU A 1 84 ? 3.903 6.084 1.549 1.00 86.56 84 LEU A N 1
ATOM 672 C CA . LEU A 1 84 ? 3.075 7.177 2.077 1.00 86.56 84 LEU A CA 1
ATOM 673 C C . LEU A 1 84 ? 2.498 6.861 3.459 1.00 86.56 84 LEU A C 1
ATOM 675 O O . LEU A 1 84 ? 2.392 7.747 4.304 1.00 86.56 84 LEU A O 1
ATOM 679 N N . GLU A 1 85 ? 2.091 5.617 3.689 1.00 83.62 85 GLU A N 1
ATOM 680 C CA . GLU A 1 85 ? 1.573 5.181 4.982 1.00 83.62 85 GLU A CA 1
ATOM 681 C C . GLU A 1 85 ? 2.664 5.155 6.061 1.00 83.62 85 GLU A C 1
ATOM 683 O O . GLU A 1 85 ? 2.415 5.598 7.186 1.00 83.62 85 GLU A O 1
ATOM 688 N N . ALA A 1 86 ? 3.882 4.732 5.712 1.00 83.00 86 ALA A N 1
ATOM 689 C CA . ALA A 1 86 ? 5.035 4.761 6.604 1.00 83.00 86 ALA A CA 1
ATOM 690 C C . ALA A 1 86 ? 5.388 6.198 7.018 1.00 83.00 86 ALA A C 1
ATOM 692 O O . ALA A 1 86 ? 5.537 6.461 8.210 1.00 83.00 86 ALA A O 1
ATOM 693 N N . TYR A 1 87 ? 5.408 7.145 6.071 1.00 80.25 87 TYR A N 1
ATOM 694 C CA . TYR A 1 87 ? 5.634 8.567 6.365 1.00 80.25 87 TYR A CA 1
ATOM 695 C C . TYR A 1 87 ? 4.553 9.191 7.259 1.00 80.25 87 TYR A C 1
ATOM 697 O O . TYR A 1 87 ? 4.854 10.025 8.113 1.00 80.25 87 TYR A O 1
ATOM 705 N N . ARG A 1 88 ? 3.284 8.790 7.103 1.00 77.44 88 ARG A N 1
ATOM 706 C CA . ARG A 1 88 ? 2.211 9.237 8.012 1.00 77.44 88 ARG A CA 1
ATOM 707 C C . ARG A 1 88 ? 2.366 8.659 9.415 1.00 77.44 88 ARG A C 1
ATOM 709 O O . ARG A 1 88 ? 2.008 9.319 10.386 1.00 77.44 88 ARG A O 1
ATOM 716 N N . SER A 1 89 ? 2.867 7.432 9.515 1.00 73.00 89 SER A N 1
ATOM 717 C CA . SER A 1 89 ? 2.990 6.707 10.782 1.00 73.00 89 SER A CA 1
ATOM 718 C C . SER A 1 89 ? 4.212 7.141 11.595 1.00 73.00 89 SER A C 1
ATOM 720 O O . SER A 1 89 ? 4.170 7.081 12.819 1.00 73.00 89 SER A O 1
ATOM 722 N N . SER A 1 90 ? 5.273 7.634 10.945 1.00 68.50 90 SER A N 1
ATOM 723 C CA . SER A 1 90 ? 6.486 8.142 11.604 1.00 68.50 90 SER A CA 1
ATOM 724 C C . SER A 1 90 ? 6.337 9.542 12.208 1.00 68.50 90 SER A C 1
ATOM 726 O O . SER A 1 90 ? 7.302 10.066 12.754 1.00 68.50 90 SER A O 1
ATOM 728 N N . GLY A 1 91 ? 5.172 10.190 12.084 1.00 58.84 91 GLY A N 1
ATOM 729 C CA . GLY A 1 91 ? 4.948 11.559 12.572 1.00 58.84 91 GLY A CA 1
ATOM 730 C C . GLY A 1 91 ? 5.746 12.639 11.827 1.00 58.84 91 GLY A C 1
ATOM 731 O O . GLY A 1 91 ? 5.501 13.821 12.033 1.00 58.84 91 GLY A O 1
ATOM 732 N N . SER A 1 92 ? 6.642 12.255 10.912 1.00 52.62 92 SER A N 1
ATOM 733 C CA . SER A 1 92 ? 7.495 13.166 10.143 1.00 52.62 92 SER A CA 1
ATOM 734 C C . SER A 1 92 ? 6.739 13.937 9.060 1.00 52.62 92 SER A C 1
ATOM 736 O O . SER A 1 92 ? 7.344 14.738 8.358 1.00 52.62 92 SER A O 1
ATOM 738 N N . LEU A 1 93 ? 5.449 13.642 8.851 1.00 51.56 93 LEU A N 1
ATOM 739 C CA . LEU A 1 93 ? 4.767 14.014 7.617 1.00 51.56 93 LEU A CA 1
ATOM 740 C C . LEU A 1 93 ? 3.251 14.177 7.727 1.00 51.56 93 LEU A C 1
ATOM 742 O O . LEU A 1 93 ? 2.494 13.794 6.829 1.00 51.56 93 LEU A O 1
ATOM 746 N N . GLN A 1 94 ? 2.771 14.798 8.799 1.00 48.12 94 GLN A N 1
ATOM 747 C CA . GLN A 1 94 ? 1.489 15.477 8.660 1.00 48.12 94 GLN A CA 1
ATOM 748 C C . GLN A 1 94 ? 1.713 16.671 7.719 1.00 48.12 94 GLN A C 1
ATOM 750 O O . GLN A 1 94 ? 2.231 17.703 8.121 1.00 48.12 94 GLN A O 1
ATOM 755 N N . SER A 1 95 ? 1.340 16.498 6.446 1.00 55.62 95 SER A N 1
ATOM 756 C CA . SER A 1 95 ? 1.108 17.558 5.451 1.00 55.62 95 SER A CA 1
ATOM 757 C C . SER A 1 95 ? 2.303 18.278 4.799 1.00 55.62 95 SER A C 1
ATOM 759 O O . SER A 1 95 ? 2.249 19.491 4.656 1.00 55.62 95 SER A O 1
ATOM 761 N N . ASP A 1 96 ? 3.313 17.566 4.280 1.00 65.50 96 ASP A N 1
ATOM 762 C CA . ASP A 1 96 ? 4.119 18.140 3.182 1.00 65.50 96 ASP A CA 1
ATOM 763 C C . ASP A 1 96 ? 3.628 17.603 1.818 1.00 65.50 96 ASP A C 1
ATOM 765 O O . ASP A 1 96 ? 3.904 16.445 1.472 1.00 65.50 96 ASP A O 1
ATOM 769 N N . PRO A 1 97 ? 2.880 18.403 1.026 1.00 67.88 97 PRO A N 1
ATOM 770 C CA . PRO A 1 97 ? 2.449 18.025 -0.320 1.00 67.88 97 PRO A CA 1
ATOM 771 C C . PRO A 1 97 ? 3.624 17.655 -1.233 1.00 67.88 97 PRO A C 1
ATOM 773 O O . PRO A 1 97 ? 3.456 16.845 -2.150 1.00 67.88 97 PRO A O 1
ATOM 776 N N . ASN A 1 98 ? 4.816 18.199 -0.970 1.00 77.69 98 ASN A N 1
ATOM 777 C CA . ASN A 1 98 ? 5.999 17.974 -1.792 1.00 77.69 98 ASN A CA 1
ATOM 778 C C . ASN A 1 98 ? 6.473 16.525 -1.741 1.00 77.69 98 ASN A C 1
ATOM 780 O O . ASN A 1 98 ? 6.972 16.018 -2.741 1.00 77.69 98 ASN A O 1
ATOM 784 N N . VAL A 1 99 ? 6.260 15.818 -0.631 1.00 78.00 99 VAL A N 1
ATOM 785 C CA . VAL A 1 99 ? 6.684 14.415 -0.506 1.00 78.00 99 VAL A CA 1
ATOM 786 C C . VAL A 1 99 ? 5.844 13.504 -1.381 1.00 78.00 99 VAL A C 1
ATOM 788 O O . VAL A 1 99 ? 6.377 12.592 -2.007 1.00 78.00 99 VAL A O 1
ATOM 791 N N . LYS A 1 100 ? 4.536 13.767 -1.482 1.00 83.38 100 LYS A N 1
ATOM 792 C CA . LYS A 1 100 ? 3.671 13.013 -2.392 1.00 83.38 100 LYS A CA 1
ATOM 793 C C . LYS A 1 100 ? 4.091 13.242 -3.845 1.00 83.38 100 LYS A C 1
ATOM 795 O O . LYS A 1 100 ? 4.230 12.277 -4.587 1.00 83.38 100 LYS A O 1
ATOM 800 N N . ILE A 1 101 ? 4.333 14.499 -4.222 1.00 85.56 101 ILE A N 1
ATOM 801 C CA . ILE A 1 101 ? 4.759 14.864 -5.580 1.00 85.56 101 ILE A CA 1
ATOM 802 C C . ILE A 1 101 ? 6.131 14.256 -5.902 1.00 85.56 101 ILE A C 1
ATOM 804 O O . ILE A 1 101 ? 6.324 13.711 -6.987 1.00 85.56 101 ILE A O 1
ATOM 808 N N . SER A 1 102 ? 7.081 14.321 -4.966 1.00 87.00 102 SER A N 1
ATOM 809 C CA . SER A 1 102 ? 8.408 13.717 -5.127 1.00 87.00 102 SER A CA 1
ATOM 810 C C . SER A 1 102 ? 8.304 12.207 -5.297 1.00 87.00 102 SER A C 1
ATOM 812 O O . SER A 1 102 ? 8.873 11.660 -6.235 1.00 87.00 102 SER A O 1
ATOM 814 N N . LEU A 1 103 ? 7.513 11.539 -4.455 1.00 88.62 103 LEU A N 1
ATOM 815 C CA . LEU A 1 103 ? 7.324 10.097 -4.540 1.00 88.62 103 LEU A CA 1
ATOM 816 C C . LEU A 1 103 ? 6.679 9.681 -5.866 1.00 88.62 103 LEU A C 1
ATOM 818 O O . LEU A 1 103 ? 7.107 8.700 -6.459 1.00 88.62 103 LEU A O 1
ATOM 822 N N . GLU A 1 104 ? 5.679 10.416 -6.357 1.00 89.62 104 GLU A N 1
ATOM 823 C CA . GLU A 1 104 ? 5.067 10.134 -7.662 1.00 89.62 104 GLU A CA 1
ATOM 824 C C . GLU A 1 104 ? 6.088 10.258 -8.803 1.00 89.62 104 GLU A C 1
ATO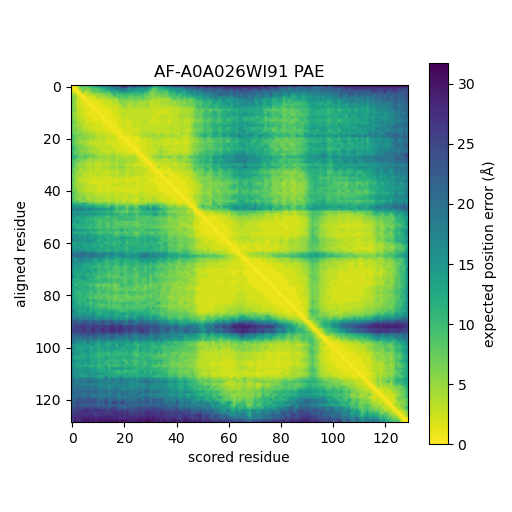M 826 O O . GLU A 1 104 ? 6.122 9.400 -9.689 1.00 89.62 104 GLU A O 1
ATOM 831 N N . LYS A 1 105 ? 6.974 11.263 -8.751 1.00 89.44 105 LYS A N 1
ATOM 832 C CA . LYS A 1 105 ? 8.083 11.401 -9.709 1.00 89.44 105 LYS A CA 1
ATOM 833 C C . LYS A 1 105 ? 9.063 10.231 -9.620 1.00 89.44 105 LYS A C 1
ATOM 835 O O . LYS A 1 105 ? 9.457 9.697 -10.655 1.00 89.44 105 LYS A O 1
ATOM 840 N N . ASP A 1 106 ? 9.440 9.817 -8.416 1.00 88.56 106 ASP A N 1
ATOM 841 C CA . ASP A 1 106 ? 10.381 8.711 -8.211 1.00 88.56 106 ASP A CA 1
ATOM 842 C C . ASP A 1 106 ? 9.781 7.371 -8.647 1.00 88.56 106 ASP A C 1
ATOM 844 O O . ASP A 1 106 ? 10.448 6.580 -9.313 1.00 88.56 106 ASP A O 1
ATOM 848 N N . MET A 1 107 ? 8.497 7.144 -8.361 1.00 91.50 107 MET A N 1
ATOM 849 C CA . MET A 1 107 ? 7.755 5.976 -8.835 1.00 91.50 107 MET A CA 1
ATOM 850 C C . MET A 1 107 ? 7.692 5.926 -10.360 1.00 91.50 107 MET A C 1
ATOM 852 O O . MET A 1 107 ? 7.903 4.858 -10.927 1.00 91.50 107 MET A O 1
ATOM 856 N N . ALA A 1 108 ? 7.428 7.055 -11.025 1.00 88.56 108 ALA A N 1
ATOM 857 C CA . ALA A 1 108 ? 7.399 7.120 -12.484 1.00 88.56 108 ALA A CA 1
ATOM 858 C C . ALA A 1 108 ? 8.777 6.815 -13.091 1.00 88.56 108 ALA A C 1
ATOM 860 O O . ALA A 1 108 ? 8.872 6.019 -14.023 1.00 88.56 108 ALA A O 1
ATOM 861 N N . LYS A 1 109 ? 9.849 7.385 -12.524 1.00 87.94 109 LYS A N 1
ATOM 862 C CA . LYS A 1 109 ? 11.227 7.106 -12.956 1.00 87.94 109 LYS A CA 1
ATOM 863 C C . LYS A 1 109 ? 11.590 5.630 -12.801 1.00 87.94 109 LYS A C 1
ATOM 865 O O . LYS A 1 109 ? 12.095 5.037 -13.747 1.00 87.94 109 LYS A O 1
ATOM 870 N N . CYS A 1 110 ? 11.324 5.042 -11.633 1.00 86.94 110 CYS A N 1
ATOM 871 C CA . CYS A 1 110 ? 11.626 3.630 -11.378 1.00 86.94 110 CYS A CA 1
ATOM 872 C C . CYS A 1 110 ? 10.786 2.714 -12.271 1.00 86.94 110 CYS A C 1
ATOM 874 O O . CYS A 1 110 ? 11.306 1.740 -12.795 1.00 86.94 110 CYS A O 1
ATOM 876 N N . PHE A 1 111 ? 9.512 3.059 -12.489 1.00 88.12 111 PHE A N 1
ATOM 877 C CA . PHE A 1 111 ? 8.641 2.318 -13.392 1.00 88.12 111 PHE A CA 1
ATOM 878 C C . PHE A 1 111 ? 9.204 2.288 -14.811 1.00 88.12 111 PHE A C 1
ATOM 880 O O . PHE A 1 111 ? 9.358 1.208 -15.356 1.00 88.12 111 PHE A O 1
ATOM 887 N N . ILE A 1 112 ? 9.536 3.444 -15.393 1.00 85.38 112 ILE A N 1
ATOM 888 C CA . ILE A 1 112 ? 10.012 3.521 -16.783 1.00 85.38 112 ILE A CA 1
ATOM 889 C C . ILE A 1 112 ? 11.360 2.812 -16.952 1.00 85.38 112 ILE A C 1
ATOM 891 O O . ILE A 1 112 ? 11.505 2.027 -17.883 1.00 85.38 112 ILE A O 1
ATOM 895 N N . ARG A 1 113 ? 12.313 3.053 -16.039 1.00 82.31 113 ARG A N 1
ATOM 896 C CA . ARG A 1 113 ? 13.681 2.507 -16.110 1.00 82.31 113 ARG A CA 1
ATOM 897 C C . ARG A 1 113 ? 13.729 0.980 -16.064 1.00 82.31 113 ARG A C 1
ATOM 899 O O . ARG A 1 113 ? 14.663 0.381 -16.572 1.00 82.31 113 ARG A O 1
ATOM 906 N N . GLU A 1 114 ? 12.762 0.360 -15.401 1.00 86.06 114 GLU A N 1
ATOM 907 C CA . GLU A 1 114 ? 12.783 -1.077 -15.121 1.00 86.06 114 GLU A CA 1
ATOM 908 C C . GLU A 1 114 ? 11.650 -1.826 -15.848 1.00 86.06 114 GLU A C 1
ATOM 910 O O . GLU A 1 114 ? 11.281 -2.953 -15.483 1.00 86.06 114 GLU A O 1
ATOM 915 N N . LEU A 1 115 ? 11.075 -1.188 -16.876 1.00 84.81 115 LEU A N 1
ATOM 916 C CA . LEU A 1 115 ? 10.270 -1.870 -17.882 1.00 84.81 115 LEU A CA 1
ATOM 917 C C . LEU A 1 115 ? 11.142 -2.845 -18.670 1.00 84.81 115 LEU A C 1
ATOM 919 O O . LEU A 1 115 ? 12.360 -2.715 -18.762 1.00 84.81 115 LEU A O 1
ATOM 923 N N . LYS A 1 116 ? 10.494 -3.832 -19.288 1.00 82.62 116 LYS A N 1
ATOM 924 C CA . LYS A 1 116 ? 11.197 -4.704 -20.228 1.00 82.62 116 LYS A CA 1
ATOM 925 C C . LYS A 1 116 ? 11.809 -3.873 -21.371 1.00 82.62 116 LYS A C 1
ATOM 927 O O . LYS A 1 116 ? 11.114 -2.982 -21.879 1.00 82.62 116 LYS A O 1
ATOM 932 N N . PRO A 1 117 ? 13.037 -4.187 -21.827 1.00 78.62 117 PRO A N 1
ATOM 933 C CA . PRO A 1 117 ? 13.727 -3.405 -22.855 1.00 78.62 117 PRO A CA 1
ATOM 934 C C . PRO A 1 117 ? 12.904 -3.204 -24.132 1.00 78.62 117 PRO A C 1
ATOM 936 O O . PRO A 1 117 ? 12.953 -2.143 -24.746 1.00 78.62 117 PRO A O 1
ATOM 939 N N . GLU A 1 118 ? 12.092 -4.190 -24.522 1.00 78.38 118 GLU A N 1
ATOM 940 C CA . GLU A 1 118 ? 11.247 -4.117 -25.720 1.00 78.38 118 GLU A CA 1
ATOM 941 C C . GLU A 1 118 ? 10.140 -3.059 -25.603 1.00 78.38 118 GLU A C 1
ATOM 943 O O . GLU A 1 118 ? 9.634 -2.564 -26.611 1.00 78.38 118 GLU A O 1
ATOM 948 N N . ILE A 1 119 ? 9.737 -2.729 -24.377 1.00 78.06 119 ILE A N 1
ATOM 949 C CA . ILE A 1 119 ? 8.712 -1.730 -24.071 1.00 78.06 119 ILE A CA 1
ATOM 950 C C . ILE A 1 119 ? 9.371 -0.366 -23.895 1.00 78.06 119 ILE A C 1
ATOM 952 O O . ILE A 1 119 ? 8.917 0.607 -24.494 1.00 78.06 119 ILE A O 1
ATOM 956 N N . GLU A 1 120 ? 10.467 -0.308 -23.140 1.00 71.75 120 GLU A N 1
ATOM 957 C CA . GLU A 1 120 ? 11.258 0.908 -22.932 1.00 71.75 120 GLU A CA 1
ATOM 958 C C . GLU A 1 120 ? 11.711 1.519 -24.268 1.00 71.75 120 GLU A C 1
ATOM 960 O O . GLU A 1 120 ? 11.474 2.699 -24.525 1.00 71.75 120 GLU A O 1
ATOM 965 N N . GLN A 1 121 ? 12.249 0.700 -25.179 1.00 69.25 121 GLN A N 1
ATOM 966 C CA . GLN A 1 121 ? 12.683 1.145 -26.509 1.00 69.25 121 GLN A CA 1
ATOM 967 C C . GLN A 1 121 ? 11.540 1.694 -27.373 1.00 69.25 121 GLN A C 1
ATOM 969 O O . GLN A 1 121 ? 11.771 2.565 -28.211 1.00 69.25 121 GLN A O 1
ATOM 974 N N . ARG A 1 122 ? 10.310 1.189 -27.207 1.00 72.56 122 ARG A N 1
ATOM 975 C CA . ARG A 1 122 ? 9.135 1.704 -27.933 1.00 72.56 122 ARG A CA 1
ATOM 976 C C . ARG A 1 122 ? 8.667 3.031 -27.350 1.00 72.56 122 ARG A C 1
ATOM 978 O O . ARG A 1 122 ? 8.382 3.945 -28.108 1.00 72.56 122 ARG A O 1
ATOM 985 N N . ILE A 1 123 ? 8.668 3.156 -26.025 1.00 71.56 123 ILE A N 1
ATOM 986 C CA . ILE A 1 123 ? 8.327 4.403 -25.332 1.00 71.56 123 ILE A CA 1
ATOM 987 C C . ILE A 1 123 ? 9.317 5.518 -25.693 1.00 71.56 123 ILE A C 1
ATOM 989 O O . ILE A 1 123 ? 8.877 6.614 -26.021 1.00 71.56 123 ILE A O 1
ATOM 993 N N . ALA A 1 124 ? 10.626 5.242 -25.694 1.00 65.88 124 ALA A N 1
ATOM 994 C CA . ALA A 1 124 ? 11.644 6.224 -26.081 1.00 65.88 124 ALA A CA 1
ATOM 995 C C . ALA A 1 124 ? 11.482 6.690 -27.541 1.00 65.88 124 ALA A C 1
ATOM 997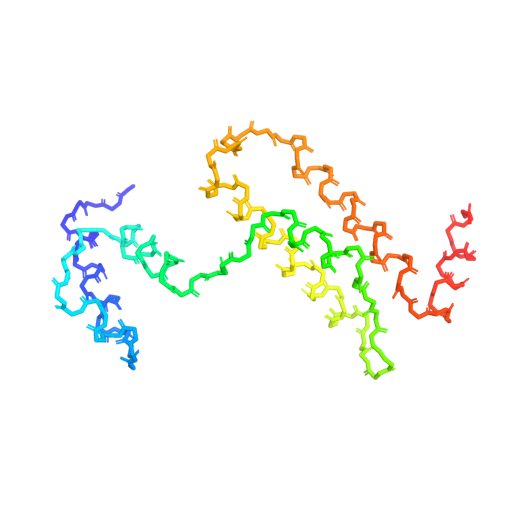 O O . ALA A 1 124 ? 11.607 7.874 -27.835 1.00 65.88 124 ALA A O 1
ATOM 998 N N . ARG A 1 125 ? 11.127 5.773 -28.455 1.00 59.84 125 ARG A N 1
ATOM 999 C CA . ARG A 1 125 ? 10.858 6.105 -29.866 1.00 59.84 125 ARG A CA 1
ATOM 1000 C C . ARG A 1 125 ? 9.594 6.936 -30.076 1.00 59.84 125 ARG A C 1
ATOM 1002 O O . ARG A 1 125 ? 9.588 7.773 -30.968 1.00 59.84 125 ARG A O 1
ATOM 1009 N N . ASP A 1 126 ? 8.544 6.696 -29.293 1.00 60.75 126 ASP A N 1
ATOM 1010 C CA . ASP A 1 126 ? 7.252 7.375 -29.461 1.00 60.75 126 ASP A CA 1
ATOM 1011 C C . ASP A 1 126 ? 7.160 8.704 -28.680 1.00 60.75 126 ASP A C 1
ATOM 1013 O O . ASP A 1 126 ? 6.266 9.506 -28.951 1.00 60.75 126 ASP A O 1
ATOM 1017 N N . LEU A 1 127 ? 8.061 8.954 -27.717 1.00 59.50 127 LEU A N 1
ATOM 1018 C CA . LEU A 1 127 ? 8.073 10.168 -26.883 1.00 59.50 127 LEU A CA 1
ATOM 1019 C C . LEU A 1 127 ? 9.195 11.172 -27.207 1.00 59.50 127 LEU A C 1
ATOM 1021 O O . LEU A 1 127 ? 9.200 12.236 -26.593 1.00 59.50 127 LEU A O 1
ATOM 1025 N N . ASP A 1 128 ? 10.096 10.870 -28.150 1.00 52.31 128 ASP A N 1
ATOM 1026 C CA . ASP A 1 128 ? 11.234 11.725 -28.552 1.00 52.31 128 ASP A CA 1
ATOM 1027 C C . ASP A 1 128 ? 12.045 12.258 -27.344 1.00 52.31 128 ASP A C 1
ATOM 1029 O O . ASP A 1 128 ? 12.310 13.456 -27.219 1.00 52.31 128 ASP A O 1
ATOM 1033 N N . VAL A 1 129 ? 12.383 11.356 -26.407 1.00 49.81 129 VAL A N 1
ATOM 1034 C CA . VAL A 1 129 ? 13.207 11.629 -25.208 1.00 49.81 129 VAL A CA 1
ATOM 1035 C C . VAL A 1 129 ? 14.537 10.898 -25.299 1.00 49.81 129 VAL A C 1
ATOM 1037 O O . VAL A 1 129 ? 14.509 9.681 -25.594 1.00 49.81 129 VAL A O 1
#

Foldseek 3Di:
DDPLVVQQVVCVVVLVVDDDPLNVVCVPDGDSGPVRSVVVCCVVPNDPDALVRLVVVLLVQAADPPHDLVRSLVVLVVSLVSNVVNCVVVVVDPDDPVVNVVSVVSSVVSSLVRYDPVVNVVCCVVVVD